Protein AF-A0A7S0DJW2-F1 (afdb_monomer)

Solvent-accessible surface area (backbone atoms only — not comparable to full-atom values): 8148 Å² total; per-residue (Å²): 134,82,88,54,36,21,36,33,29,22,40,90,87,65,50,76,76,40,78,60,42,74,22,50,68,78,52,102,89,41,72,48,67,79,82,74,95,76,89,43,86,53,70,46,57,28,39,31,24,47,16,78,73,72,75,63,61,49,74,67,80,47,74,47,80,43,70,26,69,61,46,79,76,48,62,43,59,87,72,69,63,54,78,24,74,37,72,27,40,40,31,40,38,54,48,69,89,59,95,79,50,72,37,65,65,86,92,43,79,74,12,49,41,42,73,74,44,48,41,32,34,48,27,32,41,49,59,53,88,74,75,91,74,74,90,122

Mean predicted aligned error: 8.06 Å

Sequence (136 aa):
MGAYYTVRAVDSNGAVTWDAIKAHLHNTSRVDFTTPPISSLLTQTLNISVSLNSQQYSPSVARILLYARPSVTRLIPHSGPGSGNTSIRVIGSGFYPTRGLQFFLGARDGGTCNYVSSSELSCTAPAVNGSASMLT

Secondary structure (DSSP, 8-state):
----EEEEEE-TT--EEEEEEEEEEEETTEEE-PPPP---SS-EEEEEEEESSSSSBPPP-EEEEEPPPPEEEEEESS---TT---EEEEEEE-----TT-EEEETTEEEEEEEEEETTEEEEEPPP--S------

Radius of gyration: 20.92 Å; Cα contacts (8 Å, |Δi|>4): 279; chains: 1; bounding box: 47×29×57 Å

Nearest PDB structures (foldseek):
  5lsp-assembly1_P  TM=5.906E-01  e=9.626E-04  Homo sapiens
  6gcu-assembly2_D  TM=5.870E-01  e=8.673E-04  Homo sapiens
  5l7n-assembly1_A  TM=5.266E-01  e=2.103E-03  Mus musculus
  3uc2-assembly3_C  TM=4.138E-01  e=1.654E+00  Pseudomonas aeruginosa PAO1
  3uc2-assembly4_D  TM=3.717E-01  e=2.145E+00  Pseudomonas aeruginosa PAO1

InterPro domains:
  IPR002909 IPT domain [PF01833] (70-129)
  IPR013783 Immunoglobulin-like fold [G3DSA:2.60.40.10] (65-134)
  IPR014756 Immunoglobulin E-set [SSF81296] (66-128)

Foldseek 3Di:
DDQWKFKWKAF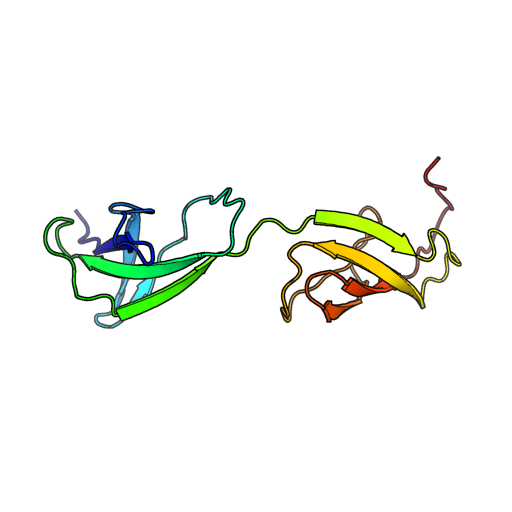PVRHTPDAGFTWDDPDPVDTHGDDPDDQDQDWTKIFMWMGRPSPDTDGRPDIDIDFHDWDWDDKPPPDDDLQWFDWIKTFTARDDQDPPDWDDDPPDTDKDWGDDDRGIIIITTHHRPDDDPPPD

Structure (mmCIF, N/CA/C/O backbone):
data_AF-A0A7S0DJW2-F1
#
_entry.id   AF-A0A7S0DJW2-F1
#
loop_
_atom_site.group_PDB
_atom_site.id
_atom_site.type_symbol
_atom_site.label_atom_id
_atom_site.label_alt_id
_atom_site.label_comp_id
_atom_site.label_asym_id
_atom_site.label_entity_id
_atom_site.label_seq_id
_atom_site.pdbx_PDB_ins_code
_atom_site.Cartn_x
_atom_site.Cartn_y
_atom_site.Cartn_z
_atom_site.occupancy
_atom_site.B_iso_or_equiv
_atom_site.auth_seq_id
_atom_site.auth_comp_id
_atom_site.auth_asym_id
_atom_site.auth_atom_id
_atom_site.pdbx_PDB_model_num
ATOM 1 N N . MET A 1 1 ? 0.667 5.023 36.947 1.00 47.75 1 MET A N 1
ATOM 2 C CA . MET A 1 1 ? 0.428 4.120 35.799 1.00 47.75 1 MET A CA 1
ATOM 3 C C . MET A 1 1 ? -0.536 4.826 34.864 1.00 47.75 1 MET A C 1
ATOM 5 O O . MET A 1 1 ? -1.623 5.162 35.309 1.00 47.75 1 MET A O 1
ATOM 9 N N . GLY A 1 2 ? -0.119 5.161 33.641 1.00 58.97 2 GLY A N 1
ATOM 10 C CA . GLY A 1 2 ? -0.990 5.859 32.689 1.00 58.97 2 GLY A CA 1
ATOM 11 C C . GLY A 1 2 ? -2.055 4.914 32.138 1.00 58.97 2 GLY A C 1
ATOM 12 O O . GLY A 1 2 ? -1.738 3.769 31.818 1.00 58.97 2 GLY A O 1
ATOM 13 N N . ALA A 1 3 ? -3.301 5.374 32.047 1.00 66.19 3 ALA A N 1
ATOM 14 C CA . ALA A 1 3 ? -4.346 4.644 31.343 1.00 66.19 3 ALA A CA 1
ATOM 15 C C . ALA A 1 3 ? -3.970 4.567 29.854 1.00 66.19 3 ALA A C 1
ATOM 17 O O . ALA A 1 3 ? -3.748 5.597 29.220 1.00 66.19 3 ALA A O 1
ATOM 18 N N . TYR A 1 4 ? -3.860 3.358 29.310 1.00 76.75 4 TYR A N 1
ATOM 19 C CA . TYR A 1 4 ? -3.628 3.129 27.887 1.00 76.75 4 TYR A CA 1
ATOM 20 C C . TYR A 1 4 ? -4.801 2.352 27.309 1.00 76.75 4 TYR A C 1
ATOM 22 O O . TYR A 1 4 ? -5.413 1.531 27.990 1.00 76.75 4 TYR A O 1
ATOM 30 N N . TYR A 1 5 ? -5.100 2.621 26.045 1.00 89.69 5 TYR A N 1
ATOM 31 C CA . TYR A 1 5 ? -6.065 1.841 25.287 1.00 89.69 5 TYR A CA 1
ATOM 32 C C . TYR A 1 5 ? -5.320 0.716 24.584 1.00 89.69 5 TYR A C 1
ATOM 34 O O . TYR A 1 5 ? -4.114 0.812 24.325 1.00 89.69 5 TYR A O 1
ATOM 42 N N . THR A 1 6 ? -6.039 -0.342 24.238 1.00 92.38 6 THR A N 1
ATOM 43 C CA . THR A 1 6 ? -5.522 -1.356 23.327 1.00 92.38 6 THR A CA 1
ATOM 44 C C . THR A 1 6 ? -6.367 -1.456 22.075 1.00 92.38 6 THR A C 1
ATOM 46 O O . THR A 1 6 ? -7.583 -1.282 22.095 1.00 92.38 6 THR A O 1
ATOM 49 N N . VAL A 1 7 ? -5.692 -1.711 20.963 1.00 92.81 7 VAL A N 1
ATOM 50 C CA . VAL A 1 7 ? -6.281 -1.863 19.641 1.00 92.81 7 VAL A CA 1
ATOM 51 C C . VAL A 1 7 ? -6.171 -3.324 19.238 1.00 92.81 7 VAL A C 1
ATOM 53 O O . VAL A 1 7 ? -5.111 -3.938 19.357 1.00 92.81 7 VAL A O 1
ATOM 56 N N . ARG A 1 8 ? -7.276 -3.876 18.748 1.00 92.69 8 ARG A N 1
ATOM 57 C CA . ARG A 1 8 ? -7.334 -5.192 18.115 1.00 92.69 8 ARG A CA 1
ATOM 58 C C . ARG A 1 8 ? -7.721 -5.025 16.655 1.00 92.69 8 ARG A C 1
ATOM 60 O O . ARG A 1 8 ? -8.546 -4.173 16.319 1.00 92.69 8 ARG A O 1
ATOM 67 N N . ALA A 1 9 ? -7.162 -5.885 15.815 1.00 92.38 9 ALA A N 1
ATOM 68 C CA . ALA A 1 9 ? -7.545 -6.004 14.422 1.00 92.38 9 ALA A CA 1
ATOM 69 C C . ALA A 1 9 ? -7.967 -7.436 14.096 1.00 92.38 9 ALA A C 1
ATOM 71 O O . ALA A 1 9 ? -7.244 -8.382 14.414 1.00 92.38 9 ALA A O 1
ATOM 72 N N . VAL A 1 10 ? -9.124 -7.581 13.454 1.00 91.88 10 VAL A N 1
ATOM 73 C CA . VAL A 1 10 ? -9.654 -8.869 12.986 1.00 91.88 10 VAL A CA 1
ATOM 74 C C . VAL A 1 10 ? -9.857 -8.846 11.476 1.00 91.88 10 VAL A C 1
ATOM 76 O O . VAL A 1 10 ? -10.192 -7.801 10.917 1.00 91.88 10 VAL A O 1
ATOM 79 N N . ASP A 1 11 ? -9.641 -9.973 10.807 1.00 90.38 11 ASP A N 1
ATOM 80 C CA . ASP A 1 11 ? -9.879 -10.101 9.369 1.00 90.38 11 ASP A CA 1
ATOM 81 C C . ASP A 1 11 ? -11.380 -10.226 9.031 1.00 90.38 11 ASP A C 1
ATOM 83 O O . ASP A 1 11 ? -12.256 -10.108 9.896 1.00 90.38 11 ASP A O 1
ATOM 87 N N . SER A 1 12 ? -11.700 -10.441 7.752 1.00 86.50 12 SER A N 1
ATOM 88 C CA . SER A 1 12 ? -13.083 -10.619 7.287 1.00 86.50 12 SER A CA 1
ATOM 89 C C . SER A 1 12 ? -13.769 -11.872 7.836 1.00 86.50 12 SER A C 1
ATOM 91 O O . SER A 1 12 ? -14.995 -11.924 7.851 1.00 86.50 12 SER A O 1
ATOM 93 N N . ASN A 1 13 ? -12.997 -12.863 8.285 1.00 88.25 13 ASN A N 1
ATOM 94 C CA . ASN A 1 13 ? -13.489 -14.106 8.872 1.00 88.25 13 ASN A CA 1
ATOM 95 C C . ASN A 1 13 ? -13.580 -14.017 10.406 1.00 88.25 13 ASN A C 1
ATOM 97 O O . ASN A 1 13 ? -13.968 -14.984 11.059 1.00 88.25 13 ASN A O 1
ATOM 101 N N . GLY A 1 14 ? -13.219 -12.869 10.992 1.00 86.50 14 GLY A N 1
ATOM 102 C CA . GLY A 1 14 ? -13.188 -12.652 12.435 1.00 86.50 14 GLY A CA 1
ATOM 103 C C . GLY A 1 14 ? -11.924 -13.176 13.121 1.00 86.50 14 GLY A C 1
ATOM 104 O O . GLY A 1 14 ? -11.843 -13.124 14.349 1.00 86.50 14 GLY A O 1
ATOM 105 N N . ALA A 1 15 ? -10.926 -13.650 12.370 1.00 88.19 15 ALA A N 1
ATOM 106 C CA . ALA A 1 15 ? -9.669 -14.106 12.944 1.00 88.19 15 ALA A CA 1
ATOM 107 C C . ALA A 1 15 ? -8.830 -12.912 13.414 1.00 88.19 15 ALA A C 1
ATOM 109 O O . ALA A 1 15 ? -8.654 -11.917 12.705 1.00 88.19 15 ALA A O 1
ATOM 110 N N . VAL A 1 16 ? -8.295 -13.007 14.631 1.00 86.62 16 VAL A N 1
ATOM 111 C CA . VAL A 1 16 ? -7.475 -11.952 15.236 1.00 86.62 16 VAL A CA 1
ATOM 112 C C . VAL A 1 16 ? -6.123 -11.902 14.535 1.00 86.62 16 VAL A C 1
ATOM 114 O O . VAL A 1 16 ? -5.351 -12.852 14.596 1.00 86.62 16 VAL A O 1
ATOM 117 N N . THR A 1 17 ? -5.840 -10.781 13.873 1.00 86.06 17 THR A N 1
ATOM 118 C CA . THR A 1 17 ? -4.566 -10.537 13.182 1.00 86.06 17 THR A CA 1
ATOM 119 C C . THR A 1 17 ? -3.599 -9.754 14.063 1.00 86.06 17 THR A C 1
ATOM 121 O O . THR A 1 17 ? -2.416 -10.078 14.121 1.00 86.06 17 THR A O 1
ATOM 124 N N . TRP A 1 18 ? -4.095 -8.743 14.782 1.00 86.50 18 TRP A N 1
ATOM 125 C CA . TRP A 1 18 ? -3.322 -8.020 15.795 1.00 86.50 18 TRP A CA 1
ATOM 126 C C . TRP A 1 18 ? -4.069 -8.058 17.109 1.00 86.50 18 TRP A C 1
ATOM 128 O O . TRP A 1 18 ? -5.244 -7.680 17.157 1.00 86.50 18 TRP A O 1
ATOM 138 N N . ASP A 1 19 ? -3.378 -8.463 18.167 1.00 85.56 19 ASP A N 1
ATOM 139 C CA . ASP A 1 19 ? -3.973 -8.555 19.489 1.00 85.56 19 ASP A CA 1
ATOM 140 C C . ASP A 1 19 ? -3.351 -7.540 20.445 1.00 85.56 19 ASP A C 1
ATOM 142 O O . ASP A 1 19 ? -2.131 -7.443 20.573 1.00 85.56 19 ASP A O 1
ATOM 146 N N . ALA A 1 20 ? -4.225 -6.771 21.093 1.00 84.44 20 ALA A N 1
ATOM 147 C CA . ALA A 1 20 ? -3.903 -5.842 22.169 1.00 84.44 20 ALA A CA 1
ATOM 148 C C . ALA A 1 20 ? -2.703 -4.893 21.922 1.00 84.44 20 ALA A C 1
ATOM 150 O O . ALA A 1 20 ? -1.863 -4.686 22.801 1.00 84.44 20 ALA A O 1
ATOM 151 N N . ILE A 1 21 ? -2.644 -4.248 20.753 1.00 91.06 21 ILE A N 1
ATOM 152 C CA . ILE A 1 21 ? -1.620 -3.237 20.449 1.00 91.06 21 ILE A CA 1
ATOM 153 C C . ILE A 1 21 ? -1.841 -2.007 21.326 1.00 91.06 21 ILE A C 1
ATOM 155 O O . ILE A 1 21 ? -2.927 -1.431 21.323 1.00 91.06 21 ILE A O 1
ATOM 159 N N . LYS A 1 22 ? -0.817 -1.585 22.075 1.00 90.75 22 LYS A N 1
ATOM 160 C CA . LYS A 1 22 ? -0.901 -0.376 22.903 1.00 90.75 22 LYS A CA 1
ATOM 161 C C . LYS A 1 22 ? -1.138 0.853 22.027 1.00 90.75 22 LYS A C 1
ATOM 163 O O . LYS A 1 22 ? -0.371 1.114 21.103 1.00 90.75 22 LYS A O 1
ATOM 168 N N . ALA A 1 23 ? -2.169 1.614 22.368 1.00 90.94 23 ALA A N 1
ATOM 169 C CA . ALA A 1 23 ? -2.495 2.888 21.752 1.00 90.94 23 ALA A CA 1
ATOM 170 C C . ALA A 1 23 ? -2.315 4.026 22.758 1.00 90.94 23 ALA A C 1
ATOM 172 O O . ALA A 1 23 ? -2.693 3.919 23.930 1.00 90.94 23 ALA A O 1
ATOM 173 N N . HIS A 1 24 ? -1.733 5.122 22.286 1.00 90.19 24 HIS A N 1
ATOM 174 C CA . HIS A 1 24 ? -1.573 6.349 23.041 1.00 90.19 24 HIS A CA 1
ATOM 175 C C . HIS A 1 24 ? -2.868 7.161 22.974 1.00 90.19 24 HIS A C 1
ATOM 177 O O . HIS A 1 24 ? -3.372 7.458 21.892 1.00 90.19 24 HIS A O 1
ATOM 183 N N . LEU A 1 25 ? -3.422 7.525 24.127 1.00 89.12 25 LEU A N 1
ATOM 184 C CA . LEU A 1 25 ? -4.583 8.404 24.184 1.00 89.12 25 LEU A CA 1
ATOM 185 C C . LEU A 1 25 ? -4.136 9.850 23.954 1.00 89.12 25 LEU A C 1
ATOM 187 O O . LEU A 1 25 ? -3.338 10.375 24.725 1.00 89.12 25 LEU A O 1
ATOM 191 N N . HIS A 1 26 ? -4.680 10.506 22.932 1.00 87.06 26 HIS A N 1
ATOM 192 C CA . HIS A 1 26 ? -4.441 11.933 22.701 1.00 87.06 26 HIS A CA 1
ATOM 193 C C . HIS A 1 26 ? -5.507 12.805 23.364 1.00 87.06 26 HIS A C 1
ATOM 195 O O . HIS A 1 26 ? -5.179 13.822 23.968 1.00 87.06 26 HIS A O 1
ATOM 201 N N . ASN A 1 27 ? -6.781 12.421 23.262 1.00 86.31 27 ASN A N 1
ATOM 202 C CA . ASN A 1 27 ? -7.903 13.041 23.973 1.00 86.31 27 ASN A CA 1
ATOM 203 C C . ASN A 1 27 ? -9.101 12.076 24.010 1.00 86.31 27 ASN A C 1
ATOM 205 O O . ASN A 1 27 ? -9.011 10.956 23.515 1.00 86.31 27 ASN A O 1
ATOM 209 N N . THR A 1 28 ? -10.241 12.508 24.555 1.00 85.88 28 THR A N 1
ATOM 210 C CA . THR A 1 28 ? -11.448 11.671 24.707 1.00 85.88 28 THR A CA 1
ATOM 211 C C . THR A 1 28 ? -12.017 11.117 23.398 1.00 85.88 28 THR A C 1
ATOM 213 O O . THR A 1 28 ? -12.821 10.194 23.439 1.00 85.88 28 THR A O 1
ATOM 216 N N . SER A 1 29 ? -11.619 11.659 22.246 1.00 87.12 29 SER A N 1
ATOM 217 C CA . SER A 1 29 ? -12.099 11.258 20.918 1.00 87.12 29 SER A CA 1
ATOM 218 C C . SER A 1 29 ? -10.983 10.768 19.991 1.00 87.12 29 SER A C 1
ATOM 220 O O . SER A 1 29 ? -11.236 10.526 18.812 1.00 87.12 29 SER A O 1
ATOM 222 N N . ARG A 1 30 ? -9.742 10.635 20.480 1.00 88.12 30 ARG A N 1
ATOM 223 C CA . ARG A 1 30 ? -8.594 10.268 19.645 1.00 88.12 30 ARG A CA 1
ATOM 224 C C . ARG A 1 30 ? -7.595 9.396 20.394 1.00 88.12 30 ARG A C 1
ATOM 226 O O . ARG A 1 30 ? -7.027 9.808 21.407 1.00 88.12 30 ARG A O 1
ATOM 233 N N . VAL A 1 31 ? -7.327 8.231 19.814 1.00 89.81 31 VAL A N 1
ATOM 234 C CA . VAL A 1 31 ? -6.195 7.364 20.145 1.00 89.81 31 VAL A CA 1
ATOM 235 C C . VAL A 1 31 ? -5.302 7.234 18.919 1.00 89.81 31 VAL A C 1
ATOM 237 O O . VAL A 1 31 ? -5.798 7.147 17.796 1.00 89.81 31 VAL A O 1
ATOM 240 N N . ASP A 1 32 ? -3.997 7.189 19.136 1.00 91.00 32 ASP A N 1
ATOM 241 C CA . ASP A 1 32 ? -3.006 6.980 18.089 1.00 91.00 32 ASP A CA 1
ATOM 242 C C . ASP A 1 32 ? -2.239 5.688 18.377 1.00 91.00 32 ASP A C 1
ATOM 244 O O . ASP A 1 32 ? -1.879 5.383 19.516 1.00 91.00 32 ASP A O 1
ATOM 248 N N . PHE A 1 33 ? -2.008 4.895 17.339 1.00 89.88 33 PHE A N 1
ATOM 249 C CA . PHE A 1 33 ? -1.248 3.656 17.423 1.00 89.88 33 PHE A CA 1
ATOM 250 C C . PHE A 1 33 ? 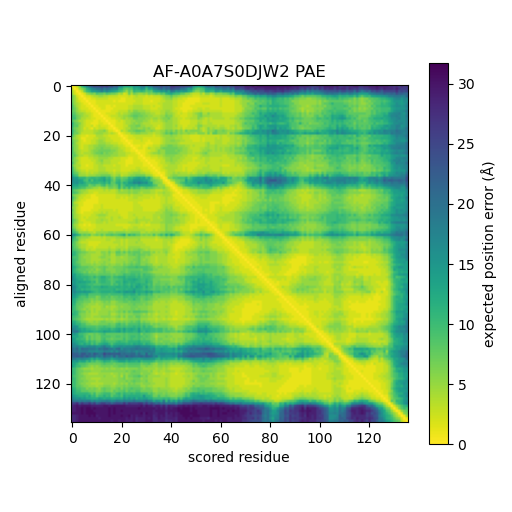-0.470 3.448 16.132 1.00 89.88 33 PHE A C 1
ATOM 252 O O . PHE A 1 33 ? -0.864 3.920 15.065 1.00 89.88 33 PHE A O 1
ATOM 259 N N . THR A 1 34 ? 0.621 2.700 16.232 1.00 89.56 34 THR A N 1
ATOM 260 C CA . THR A 1 34 ? 1.396 2.280 15.069 1.00 89.56 34 THR A CA 1
ATOM 261 C C . THR A 1 34 ? 1.001 0.856 14.721 1.00 89.56 34 THR A C 1
ATOM 263 O O . THR A 1 34 ? 0.979 -0.018 15.590 1.00 89.56 34 THR A O 1
ATOM 266 N N . THR A 1 35 ? 0.684 0.607 13.452 1.00 86.25 35 THR A N 1
ATOM 267 C CA . THR A 1 35 ? 0.447 -0.754 12.966 1.00 86.25 35 THR A CA 1
ATOM 268 C C . THR A 1 35 ? 1.710 -1.598 13.181 1.00 86.25 35 THR A C 1
ATOM 270 O O . THR A 1 35 ? 2.798 -1.126 12.836 1.00 86.25 35 THR A O 1
ATOM 273 N N . PRO A 1 36 ? 1.609 -2.827 13.719 1.00 85.56 36 PRO A N 1
ATOM 274 C CA . PRO A 1 36 ? 2.754 -3.733 13.823 1.00 85.56 36 PRO A CA 1
ATOM 275 C C . PRO A 1 36 ? 3.415 -3.973 12.458 1.00 85.56 36 PRO A C 1
ATOM 277 O O . PRO A 1 36 ? 2.752 -3.786 11.438 1.00 85.56 36 PRO A O 1
ATOM 280 N N . PRO A 1 37 ? 4.682 -4.423 12.399 1.00 77.69 37 PRO A N 1
ATOM 281 C CA . PRO A 1 37 ? 5.277 -4.886 11.151 1.00 77.69 37 PRO A CA 1
ATOM 282 C C . PRO A 1 37 ? 4.419 -5.991 10.538 1.00 77.69 37 PRO A C 1
ATOM 284 O O . PRO A 1 37 ? 4.066 -6.960 11.210 1.00 77.69 37 PRO A O 1
ATOM 287 N N . ILE A 1 38 ? 4.084 -5.845 9.260 1.00 71.06 38 ILE A N 1
ATOM 288 C CA . ILE A 1 38 ? 3.211 -6.780 8.559 1.00 71.06 38 ILE A CA 1
ATOM 289 C C . ILE A 1 38 ? 3.926 -7.242 7.307 1.00 71.06 38 ILE A C 1
ATOM 291 O O . ILE A 1 38 ? 4.182 -6.459 6.395 1.00 71.06 38 ILE A O 1
ATOM 295 N N . SER A 1 39 ? 4.212 -8.535 7.260 1.00 62.88 39 SER A N 1
ATOM 296 C CA . SER A 1 39 ? 4.696 -9.217 6.063 1.00 62.88 39 SER A CA 1
ATOM 297 C C . SER A 1 39 ? 3.545 -10.011 5.459 1.00 62.88 39 SER A C 1
ATOM 299 O O . SER A 1 39 ? 3.609 -11.234 5.367 1.00 62.88 39 SER A O 1
ATOM 301 N N . SER A 1 40 ? 2.448 -9.330 5.113 1.00 68.25 40 SER A N 1
ATOM 302 C CA . SER A 1 40 ? 1.341 -10.003 4.436 1.00 68.25 40 SER A CA 1
ATOM 303 C C . SER A 1 40 ? 1.689 -10.225 2.967 1.00 68.25 40 SER A C 1
ATOM 305 O O . SER A 1 40 ? 2.092 -9.302 2.255 1.00 68.25 40 SER A O 1
ATOM 307 N N . LEU A 1 41 ? 1.503 -11.459 2.504 1.00 71.81 41 LEU A N 1
ATOM 308 C 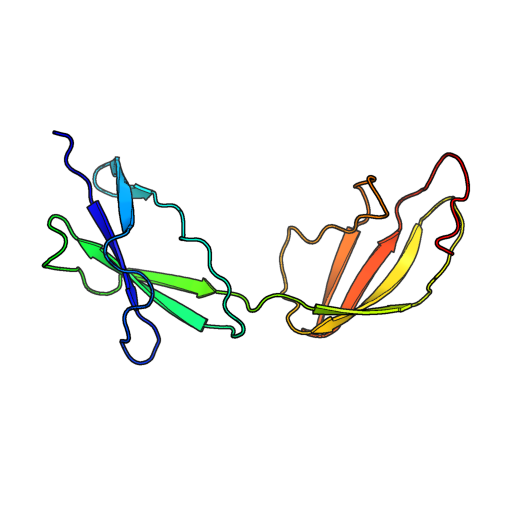CA . LEU A 1 41 ? 1.569 -11.795 1.082 1.00 71.81 41 LEU A CA 1
ATOM 309 C C . LEU A 1 41 ? 0.272 -11.432 0.347 1.00 71.81 41 LEU A C 1
ATOM 311 O O . LEU A 1 41 ? 0.253 -11.409 -0.880 1.00 71.81 41 LEU A O 1
ATOM 315 N N . LEU A 1 42 ? -0.804 -11.147 1.085 1.00 81.38 42 LEU A N 1
ATOM 316 C CA . LEU A 1 42 ? -2.131 -10.898 0.539 1.00 81.38 42 LEU A CA 1
ATOM 317 C C . LEU A 1 42 ? -2.661 -9.528 0.948 1.00 81.38 42 LEU A C 1
ATOM 319 O O . LEU A 1 42 ? -2.367 -9.001 2.022 1.00 81.38 42 LEU A O 1
ATOM 323 N N . THR A 1 43 ? -3.493 -8.972 0.072 1.00 86.69 43 THR A N 1
ATOM 324 C CA . THR A 1 43 ? -4.276 -7.786 0.417 1.00 86.69 43 THR A CA 1
ATOM 325 C C . THR A 1 43 ? -5.387 -8.212 1.355 1.00 86.69 43 THR A C 1
ATOM 327 O O . THR A 1 43 ? -6.129 -9.136 1.024 1.00 86.69 43 THR A O 1
ATOM 330 N N . GLN A 1 44 ? -5.538 -7.540 2.490 1.00 88.00 44 GLN A N 1
ATOM 331 C CA . GLN A 1 44 ? -6.633 -7.835 3.409 1.00 88.00 44 GLN A CA 1
ATOM 332 C C . GLN A 1 44 ? -7.166 -6.575 4.074 1.00 88.00 44 GLN A C 1
ATOM 334 O O . GLN A 1 44 ? -6.417 -5.654 4.397 1.00 88.00 44 GLN A O 1
ATOM 339 N N . THR A 1 45 ? -8.472 -6.560 4.312 1.00 90.81 45 THR A N 1
ATOM 340 C CA . THR A 1 45 ? -9.122 -5.521 5.106 1.00 90.81 45 THR A CA 1
ATOM 341 C C . THR A 1 45 ? -9.241 -6.005 6.540 1.00 90.81 45 THR A C 1
ATOM 343 O O . THR A 1 45 ? -9.820 -7.060 6.794 1.00 90.81 45 THR A O 1
ATOM 346 N N . LEU A 1 46 ? -8.710 -5.222 7.472 1.00 92.38 46 LEU A N 1
ATOM 347 C CA . LEU A 1 46 ? -8.809 -5.471 8.901 1.00 92.38 46 LEU A CA 1
ATOM 348 C C . LEU A 1 46 ? -9.832 -4.544 9.539 1.00 92.38 46 LEU A C 1
ATOM 350 O O . LEU A 1 46 ? -9.785 -3.331 9.343 1.00 92.38 46 LEU A O 1
ATOM 354 N N . ASN A 1 47 ? -10.727 -5.114 10.334 1.00 94.25 47 ASN A N 1
ATOM 355 C CA . ASN A 1 47 ? -11.660 -4.378 11.168 1.00 94.25 47 ASN A CA 1
ATOM 356 C C . ASN A 1 47 ? -10.986 -4.036 12.504 1.00 94.25 47 ASN A C 1
ATOM 358 O O . ASN A 1 47 ? -10.464 -4.917 13.189 1.00 94.25 47 ASN A O 1
ATOM 362 N N . ILE A 1 48 ? -10.994 -2.754 12.866 1.00 93.81 48 ILE A N 1
ATOM 363 C CA . ILE A 1 48 ? -10.275 -2.207 14.017 1.00 93.81 48 ILE A CA 1
ATOM 364 C C . ILE A 1 48 ? -11.245 -1.921 15.156 1.00 93.81 48 ILE A 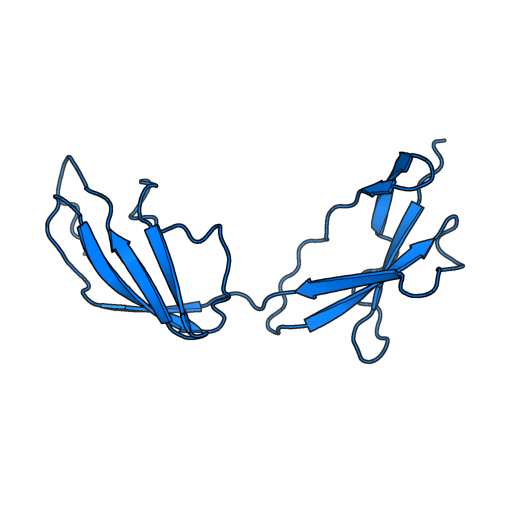C 1
ATOM 366 O O . ILE A 1 48 ? -12.254 -1.236 14.972 1.00 93.81 48 ILE A O 1
ATOM 370 N N . SER A 1 49 ? -10.902 -2.424 16.337 1.00 93.06 49 SER A N 1
ATOM 371 C CA . SER A 1 49 ? -11.682 -2.267 17.565 1.00 93.06 49 SER A CA 1
ATOM 372 C C . SER A 1 49 ? -10.775 -1.811 18.706 1.00 93.06 49 SER A C 1
ATOM 374 O O . SER A 1 49 ? -9.592 -2.158 18.736 1.00 93.06 49 SER A O 1
ATOM 376 N N . VAL A 1 50 ? -11.320 -1.046 19.650 1.00 92.62 50 VAL A N 1
ATOM 377 C CA . VAL A 1 50 ? -10.566 -0.489 20.783 1.00 92.62 50 VAL A CA 1
ATOM 378 C C . VAL A 1 50 ? -11.075 -1.043 22.107 1.00 92.62 50 VAL A C 1
ATOM 380 O O . VAL A 1 50 ? -12.244 -1.404 22.226 1.00 92.62 50 VAL A O 1
ATOM 383 N N . SER A 1 51 ? -10.205 -1.104 23.108 1.00 91.62 51 SER A N 1
ATOM 384 C CA . SER A 1 51 ? -10.543 -1.523 24.465 1.00 91.62 51 SER A CA 1
ATOM 385 C C . SER A 1 51 ? -9.871 -0.636 25.508 1.00 91.62 51 SER A C 1
ATOM 387 O O . SER A 1 51 ? -8.758 -0.148 25.310 1.00 91.62 51 SER A O 1
ATOM 389 N N . LEU A 1 52 ? -10.559 -0.472 26.639 1.00 90.25 52 LEU A N 1
ATOM 390 C CA . LEU A 1 52 ? -10.061 0.184 27.851 1.00 90.25 52 LEU A CA 1
ATOM 391 C C . LEU A 1 52 ? -9.311 -0.775 28.788 1.00 90.25 52 LEU A C 1
ATOM 393 O O . LEU A 1 52 ? -8.596 -0.327 29.678 1.00 90.25 52 LEU A O 1
ATOM 397 N N . ASN A 1 53 ? -9.518 -2.085 28.632 1.00 88.81 53 ASN A N 1
ATOM 398 C CA . ASN A 1 53 ? -9.035 -3.113 29.559 1.00 88.81 53 ASN A CA 1
ATOM 399 C C . ASN A 1 53 ? -8.464 -4.358 28.859 1.00 88.81 53 ASN A C 1
ATOM 401 O O . ASN A 1 53 ? -8.165 -5.343 29.529 1.00 88.81 53 ASN A O 1
ATOM 405 N N . SER A 1 54 ? -8.327 -4.333 27.529 1.00 89.56 54 SER A N 1
ATOM 406 C CA .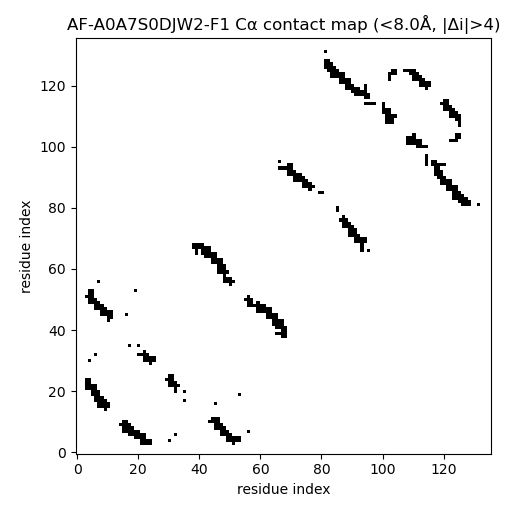 SER A 1 54 ? -7.873 -5.460 26.696 1.00 89.56 54 SER A CA 1
ATOM 407 C C . SER A 1 54 ? -8.736 -6.723 26.785 1.00 89.56 54 SER A C 1
ATOM 409 O O . SER A 1 54 ? -8.291 -7.797 26.395 1.00 89.56 54 SER A O 1
ATOM 411 N N . GLN A 1 55 ? -9.961 -6.615 27.298 1.00 89.38 55 GLN A N 1
ATOM 412 C CA . GLN A 1 55 ? -10.890 -7.742 27.433 1.00 89.38 55 GLN A CA 1
ATOM 413 C C . GLN A 1 55 ? -12.181 -7.465 26.669 1.00 89.38 55 GLN A C 1
ATOM 415 O O . GLN A 1 55 ? -12.626 -8.271 25.855 1.00 89.38 55 GLN A O 1
ATOM 420 N N . GLN A 1 56 ? -12.766 -6.292 26.903 1.00 92.56 56 GLN A N 1
ATOM 421 C CA . GLN A 1 56 ? -13.996 -5.853 26.261 1.00 92.56 56 GLN A CA 1
ATOM 422 C C . GLN A 1 56 ? -13.637 -4.881 25.147 1.00 92.56 56 GLN A C 1
ATOM 424 O O . GLN A 1 56 ? -13.165 -3.771 25.403 1.00 92.56 56 GLN A O 1
ATOM 429 N N . TYR A 1 57 ? -13.825 -5.323 23.909 1.00 91.44 57 TYR A N 1
ATOM 430 C CA . TYR A 1 57 ? -13.582 -4.512 22.725 1.00 91.44 57 TYR A CA 1
ATOM 431 C C . TYR A 1 57 ? -14.885 -3.884 22.240 1.00 91.44 57 TYR A C 1
ATOM 433 O O . TYR A 1 57 ? -15.952 -4.496 22.308 1.00 91.44 57 TYR A O 1
ATOM 441 N N . SER A 1 58 ? -14.788 -2.658 21.737 1.00 91.88 58 SER A N 1
ATOM 442 C CA . SER A 1 58 ? -15.876 -2.013 21.012 1.00 91.88 58 SER A CA 1
ATOM 443 C C . SER A 1 58 ? -16.268 -2.831 19.771 1.00 91.88 58 SER A C 1
ATOM 445 O O . SER A 1 58 ? -15.459 -3.617 19.269 1.00 91.88 58 SER A O 1
ATOM 447 N N . PRO A 1 59 ? -17.448 -2.584 19.178 1.00 91.75 59 PRO A N 1
ATOM 448 C CA . PRO A 1 59 ? -17.664 -2.903 17.773 1.00 91.75 59 PRO A CA 1
ATOM 449 C C . PRO A 1 59 ? -16.556 -2.294 16.908 1.00 91.75 59 PRO A C 1
ATOM 451 O O . PRO A 1 59 ? -15.913 -1.312 17.299 1.00 91.75 59 PRO A O 1
ATOM 454 N N . SER A 1 60 ? -16.333 -2.858 15.725 1.00 87.81 60 SER A N 1
ATOM 455 C CA . SER A 1 60 ? -15.326 -2.310 14.824 1.00 87.81 60 SER A CA 1
ATOM 456 C C . SER A 1 60 ? -15.757 -0.942 14.307 1.00 87.81 60 SER A C 1
ATOM 458 O O . SER A 1 60 ? -16.768 -0.818 13.619 1.00 87.81 60 SER A O 1
ATOM 460 N N . VAL A 1 61 ? -14.981 0.082 14.652 1.00 79.38 61 VAL A N 1
ATOM 461 C CA . VAL A 1 61 ? -15.273 1.492 14.339 1.00 79.38 61 VAL A CA 1
ATOM 462 C C . VAL A 1 61 ? -14.493 2.000 13.129 1.00 79.38 61 VAL A C 1
ATOM 464 O O . VAL A 1 61 ? -14.803 3.057 12.591 1.00 79.38 61 VAL A O 1
ATOM 467 N N . ALA A 1 62 ? -13.482 1.252 12.686 1.00 88.12 62 ALA A N 1
ATOM 468 C CA . ALA A 1 62 ? -12.646 1.611 11.550 1.00 88.12 62 ALA A CA 1
ATOM 469 C C . ALA A 1 62 ? -12.173 0.368 10.795 1.00 88.12 62 ALA A C 1
ATOM 471 O O . ALA A 1 62 ? -12.218 -0.753 11.309 1.00 88.12 62 ALA A O 1
ATOM 472 N N . ARG A 1 63 ? -11.697 0.578 9.566 1.00 91.06 63 ARG A N 1
ATOM 473 C CA . ARG A 1 63 ? -11.066 -0.459 8.749 1.00 91.06 63 ARG A CA 1
ATOM 474 C C . ARG A 1 63 ? -9.732 0.029 8.220 1.00 91.06 63 ARG A C 1
ATOM 476 O O . ARG A 1 63 ? -9.616 1.188 7.830 1.00 91.06 63 ARG A O 1
ATOM 483 N N . ILE A 1 64 ? -8.754 -0.865 8.179 1.00 89.56 64 ILE A N 1
ATOM 484 C CA . ILE A 1 64 ? -7.458 -0.620 7.546 1.00 89.56 64 ILE A CA 1
ATOM 485 C C . ILE A 1 64 ? -7.299 -1.613 6.402 1.00 89.56 64 ILE A C 1
ATOM 487 O O . ILE A 1 64 ? -7.512 -2.811 6.581 1.00 89.56 64 ILE A O 1
ATOM 491 N N . LEU A 1 65 ? -6.921 -1.106 5.230 1.00 88.75 65 LEU A N 1
ATOM 492 C CA . LEU A 1 65 ? -6.515 -1.936 4.104 1.00 88.75 65 LEU A CA 1
ATOM 493 C C . LEU A 1 65 ? -5.013 -2.196 4.201 1.00 88.75 65 LEU A C 1
ATOM 495 O O . LEU A 1 65 ? -4.211 -1.264 4.164 1.00 88.75 65 LEU A O 1
ATOM 499 N N . LEU A 1 66 ? -4.647 -3.465 4.325 1.00 87.06 66 LEU A N 1
ATOM 500 C CA . LEU A 1 66 ? -3.271 -3.919 4.247 1.00 87.06 66 LEU A CA 1
ATOM 501 C C . LEU A 1 66 ? -2.951 -4.325 2.824 1.00 87.06 66 LEU A C 1
ATOM 503 O O . LEU A 1 66 ? -3.642 -5.156 2.237 1.00 87.06 66 LEU A O 1
ATOM 507 N N . TYR A 1 67 ? -1.888 -3.742 2.293 1.00 85.69 67 TYR A N 1
ATOM 508 C CA . TYR A 1 67 ? -1.411 -4.022 0.952 1.00 85.69 67 TYR A CA 1
ATOM 509 C C . TYR A 1 67 ? -0.477 -5.2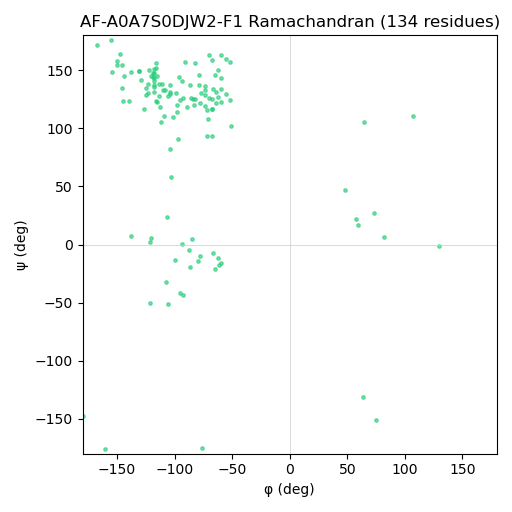27 0.963 1.00 85.69 67 TYR A C 1
ATOM 511 O O . TYR A 1 67 ? 0.386 -5.346 1.835 1.00 85.69 67 TYR A O 1
ATOM 519 N N . ALA A 1 68 ? -0.638 -6.103 -0.029 1.00 85.06 68 ALA A N 1
ATOM 520 C CA . ALA A 1 68 ? 0.378 -7.106 -0.306 1.00 85.06 68 ALA A CA 1
ATOM 521 C C . ALA A 1 68 ? 1.684 -6.403 -0.698 1.00 85.06 68 ALA A C 1
ATOM 523 O O . ALA A 1 68 ? 1.665 -5.314 -1.281 1.00 85.06 68 ALA A O 1
ATOM 524 N N . ARG A 1 69 ? 2.825 -7.034 -0.407 1.00 86.44 69 ARG A N 1
ATOM 525 C CA . ARG A 1 69 ? 4.123 -6.493 -0.820 1.00 86.44 69 ARG A CA 1
ATOM 526 C C . ARG A 1 69 ? 4.175 -6.369 -2.355 1.00 86.44 69 ARG A C 1
ATOM 528 O O . ARG A 1 69 ? 4.016 -7.390 -3.027 1.00 86.44 69 ARG A O 1
ATOM 535 N N . PRO A 1 70 ? 4.424 -5.171 -2.920 1.00 89.75 70 PRO A N 1
ATOM 536 C CA . PRO A 1 70 ? 4.589 -5.031 -4.360 1.00 89.75 70 PRO A CA 1
ATOM 537 C C . PRO A 1 70 ? 5.841 -5.780 -4.825 1.00 89.75 70 PRO A C 1
ATOM 539 O O . PRO A 1 70 ? 6.851 -5.827 -4.120 1.00 89.75 70 PRO A O 1
ATOM 542 N N . SER A 1 71 ? 5.783 -6.335 -6.031 1.00 92.31 71 SER A N 1
ATOM 543 C CA . SER A 1 71 ? 6.913 -6.985 -6.695 1.00 92.31 71 SER A CA 1
ATOM 544 C C . SER A 1 71 ? 7.132 -6.348 -8.058 1.00 92.31 71 SER A C 1
ATOM 546 O O . SER A 1 71 ? 6.172 -6.129 -8.794 1.00 92.31 71 SER A O 1
ATOM 548 N N . VAL A 1 72 ? 8.385 -6.053 -8.397 1.00 94.12 72 VAL A N 1
ATOM 549 C CA . VAL A 1 72 ? 8.787 -5.539 -9.711 1.00 94.12 72 VAL A CA 1
ATOM 550 C C . VAL A 1 72 ? 9.468 -6.671 -10.465 1.00 94.12 72 VAL A C 1
ATOM 552 O O . VAL A 1 72 ? 10.401 -7.280 -9.948 1.00 94.12 72 VAL A O 1
ATOM 555 N N . THR A 1 73 ? 9.019 -6.949 -11.686 1.00 96.00 73 THR A N 1
ATOM 556 C CA . THR A 1 73 ? 9.584 -8.012 -12.527 1.00 96.00 73 THR A CA 1
ATOM 557 C C . THR A 1 73 ? 10.404 -7.460 -13.684 1.00 96.00 73 THR A C 1
ATOM 559 O O . THR A 1 73 ? 11.369 -8.097 -14.102 1.00 96.00 73 THR A O 1
ATOM 562 N N . ARG A 1 74 ? 10.043 -6.287 -14.224 1.00 93.94 74 ARG A N 1
ATOM 563 C CA . ARG A 1 74 ? 10.719 -5.721 -15.397 1.00 93.94 74 ARG A CA 1
ATOM 564 C C . ARG A 1 74 ? 10.609 -4.200 -15.467 1.00 93.94 74 ARG A C 1
ATOM 566 O O . ARG A 1 74 ? 9.594 -3.626 -15.088 1.00 93.94 74 ARG A O 1
ATOM 573 N N . LEU A 1 75 ? 11.637 -3.572 -16.035 1.00 92.88 75 LEU A N 1
ATOM 574 C CA . LEU A 1 75 ? 11.671 -2.154 -16.398 1.00 92.88 75 LEU A CA 1
ATOM 575 C C . LEU A 1 75 ? 11.852 -2.013 -17.915 1.00 92.88 75 LEU A C 1
ATOM 577 O O . LEU A 1 75 ? 12.659 -2.737 -18.508 1.00 92.88 75 LEU A O 1
ATOM 581 N N . ILE A 1 76 ? 11.096 -1.116 -18.554 1.00 93.25 76 ILE A N 1
ATOM 582 C CA . ILE A 1 76 ? 11.204 -0.840 -19.995 1.00 93.25 76 ILE A CA 1
ATOM 583 C C . ILE A 1 76 ? 11.076 0.671 -20.257 1.00 93.25 76 ILE A C 1
ATOM 585 O O . ILE A 1 76 ? 10.032 1.228 -19.930 1.00 93.25 76 ILE A O 1
ATOM 589 N N . PRO A 1 77 ? 12.056 1.327 -20.904 1.00 92.38 77 PRO A N 1
ATOM 590 C CA . PRO A 1 77 ? 13.354 0.792 -21.314 1.00 92.38 77 PRO A CA 1
ATOM 591 C C . PRO A 1 77 ? 14.272 0.525 -20.105 1.00 92.38 77 PRO A C 1
ATOM 593 O O . PRO A 1 77 ? 14.034 1.020 -19.008 1.00 92.38 77 PRO A O 1
ATOM 596 N N . HIS A 1 78 ? 15.320 -0.279 -20.308 1.00 86.31 78 HIS A N 1
ATOM 597 C CA . HIS A 1 78 ? 16.326 -0.592 -19.277 1.00 86.31 78 HIS A CA 1
ATOM 598 C C . HIS A 1 78 ? 17.475 0.431 -19.234 1.00 86.31 78 HIS A C 1
ATOM 600 O O . HIS A 1 78 ? 18.357 0.345 -18.385 1.00 86.31 78 HIS A O 1
ATOM 606 N N . SER A 1 79 ? 17.483 1.382 -20.167 1.00 84.00 79 SER A N 1
ATOM 607 C CA . SER A 1 79 ? 18.507 2.409 -20.311 1.00 84.00 79 SER A CA 1
ATOM 608 C C . SER A 1 79 ? 17.901 3.681 -20.901 1.00 84.00 79 SER A C 1
ATOM 610 O O . SER A 1 79 ? 16.843 3.658 -21.535 1.00 84.00 79 SER A O 1
ATOM 612 N N . GLY A 1 80 ? 18.569 4.804 -20.661 1.00 85.94 80 GLY A N 1
ATOM 613 C CA . GLY A 1 80 ? 18.177 6.118 -21.147 1.00 85.94 80 GLY A CA 1
ATOM 614 C C . GLY A 1 80 ? 19.308 7.128 -20.951 1.00 85.94 80 GLY A C 1
ATOM 615 O O . GLY A 1 80 ? 20.322 6.800 -20.325 1.00 85.94 80 GLY A O 1
ATOM 616 N N . PRO A 1 81 ? 19.173 8.347 -21.492 1.00 86.75 81 PRO A N 1
ATOM 617 C CA . PRO A 1 81 ? 20.179 9.388 -21.340 1.00 86.75 81 PRO A CA 1
ATOM 618 C C . PRO A 1 81 ? 20.430 9.746 -19.872 1.00 86.75 81 PRO A C 1
ATOM 620 O O . PRO A 1 81 ? 19.498 9.858 -19.076 1.00 86.75 81 PRO A O 1
ATOM 623 N N . GLY A 1 82 ? 21.691 10.029 -19.533 1.00 83.12 82 GLY A N 1
ATOM 624 C CA . GLY A 1 82 ? 22.064 10.498 -18.195 1.00 83.12 82 GLY A CA 1
ATOM 625 C C . GLY A 1 82 ? 21.419 11.837 -17.809 1.00 83.12 82 GLY A C 1
ATOM 626 O O . GLY A 1 82 ? 21.292 12.153 -16.633 1.00 83.12 82 GLY A O 1
ATOM 627 N N . SER A 1 83 ? 20.920 12.599 -18.784 1.00 84.12 83 SER A N 1
ATOM 628 C CA . SER A 1 83 ? 20.105 13.794 -18.549 1.00 84.12 83 SER A CA 1
ATOM 629 C C . SER A 1 83 ? 18.732 13.498 -17.928 1.00 84.12 83 SER A C 1
ATOM 631 O O . SER A 1 83 ? 18.025 14.433 -17.567 1.00 84.12 83 SER A O 1
ATOM 633 N N . GLY A 1 84 ? 18.336 12.227 -17.798 1.00 86.12 84 GLY A N 1
ATOM 634 C CA . GLY A 1 84 ? 17.054 11.823 -17.226 1.00 86.12 84 GLY A CA 1
ATOM 635 C C . GLY A 1 84 ? 15.882 12.053 -18.175 1.00 86.12 84 GLY A C 1
ATOM 636 O O . GLY A 1 84 ? 16.023 11.973 -19.395 1.00 86.12 84 GLY A O 1
ATOM 637 N N . ASN A 1 85 ? 14.704 12.294 -17.598 1.00 87.38 85 ASN A N 1
ATOM 638 C CA . ASN A 1 85 ? 13.434 12.509 -18.296 1.00 87.38 85 ASN A CA 1
ATOM 639 C C . ASN A 1 85 ? 13.008 11.348 -19.217 1.00 87.38 85 ASN A C 1
ATOM 641 O O . ASN A 1 85 ? 12.231 11.519 -20.154 1.00 87.38 85 ASN A O 1
ATOM 645 N N . THR A 1 86 ? 13.528 10.147 -18.958 1.00 89.50 86 THR A N 1
ATOM 646 C CA . THR A 1 86 ? 13.150 8.934 -19.690 1.00 89.50 86 THR A CA 1
ATOM 647 C C . THR A 1 86 ? 11.883 8.358 -19.074 1.00 89.50 86 THR A C 1
ATOM 649 O O . THR A 1 86 ? 11.860 8.088 -17.873 1.00 89.50 86 THR A O 1
ATOM 652 N N . SER A 1 87 ? 10.843 8.154 -19.886 1.00 92.69 87 SER A N 1
ATOM 653 C CA . SER A 1 87 ? 9.638 7.439 -19.459 1.00 92.69 87 SER A CA 1
ATOM 654 C C . SER A 1 87 ? 9.937 5.943 -19.356 1.00 92.69 87 SER A C 1
ATOM 656 O O . SER A 1 87 ? 10.332 5.313 -20.336 1.00 92.69 87 SER A O 1
ATOM 658 N N . ILE A 1 88 ? 9.776 5.394 -18.156 1.00 93.25 88 ILE A N 1
ATOM 659 C CA . ILE A 1 88 ? 10.023 4.004 -17.790 1.00 93.25 88 ILE A CA 1
ATOM 660 C C . ILE A 1 88 ? 8.706 3.369 -17.362 1.00 93.25 88 ILE A C 1
ATOM 662 O O . ILE A 1 88 ? 8.062 3.797 -16.406 1.00 93.25 88 ILE A O 1
ATOM 666 N N . ARG A 1 89 ? 8.341 2.280 -18.027 1.00 95.44 89 ARG A N 1
ATOM 667 C CA . ARG A 1 89 ? 7.294 1.365 -17.586 1.00 95.44 89 ARG A CA 1
ATOM 668 C C . ARG A 1 89 ? 7.875 0.391 -16.572 1.00 95.44 89 ARG A C 1
ATOM 670 O O . ARG A 1 89 ? 8.797 -0.364 -16.886 1.00 95.44 89 ARG A O 1
ATOM 677 N N . VAL A 1 90 ? 7.320 0.400 -15.368 1.00 95.25 90 VAL A N 1
ATOM 678 C CA . VAL A 1 90 ? 7.618 -0.557 -14.302 1.00 95.25 90 VAL A CA 1
ATOM 679 C C . VAL A 1 90 ? 6.539 -1.626 -14.326 1.00 95.25 90 VAL A C 1
ATOM 681 O O . VAL A 1 90 ? 5.377 -1.339 -14.060 1.00 95.25 90 VAL A O 1
ATOM 684 N N . ILE A 1 91 ? 6.917 -2.854 -14.654 1.00 97.06 91 ILE A N 1
ATOM 685 C CA . ILE A 1 91 ? 6.011 -3.998 -14.753 1.00 97.06 91 ILE A CA 1
ATOM 686 C C . ILE A 1 91 ? 6.202 -4.869 -13.515 1.00 97.06 91 ILE A C 1
ATOM 688 O O . ILE A 1 91 ? 7.332 -5.111 -13.077 1.00 97.06 91 ILE A O 1
ATOM 692 N N . GLY A 1 92 ? 5.099 -5.343 -12.948 1.00 95.81 92 GLY A N 1
ATOM 693 C CA . GLY A 1 92 ? 5.127 -6.101 -11.708 1.00 95.81 92 GLY A CA 1
ATOM 694 C C . GLY A 1 92 ? 3.750 -6.547 -11.243 1.00 95.81 92 GLY A C 1
ATOM 695 O O . GLY A 1 92 ? 2.871 -6.839 -12.050 1.00 95.81 92 GLY A O 1
ATOM 696 N N . SER A 1 93 ? 3.570 -6.612 -9.929 1.00 93.75 93 SER A N 1
ATOM 697 C CA . SER A 1 93 ? 2.316 -6.994 -9.283 1.00 93.75 93 SER A CA 1
ATOM 698 C C . SER A 1 93 ? 2.168 -6.317 -7.926 1.00 93.75 93 SER A C 1
ATOM 700 O O . SER A 1 93 ? 3.164 -6.035 -7.257 1.00 93.75 93 SER A O 1
ATOM 702 N N . GLY A 1 94 ? 0.927 -6.142 -7.474 1.00 91.00 94 GLY A N 1
ATOM 703 C CA . GLY A 1 94 ? 0.643 -5.571 -6.156 1.00 91.00 94 GLY A CA 1
ATOM 704 C C . GLY A 1 94 ? 0.909 -4.068 -6.092 1.00 91.00 94 GLY A C 1
ATOM 705 O O . GLY A 1 94 ? 1.239 -3.549 -5.031 1.00 91.00 94 GLY A O 1
ATOM 706 N N . PHE A 1 95 ? 0.808 -3.362 -7.220 1.00 93.12 95 PHE A N 1
ATOM 707 C CA . PHE A 1 95 ? 0.830 -1.903 -7.218 1.00 93.12 95 PHE A CA 1
ATOM 708 C C . PHE A 1 95 ? -0.533 -1.347 -6.812 1.00 93.12 95 PHE A C 1
ATOM 710 O O . PHE A 1 95 ? -1.574 -1.905 -7.161 1.00 93.12 95 PHE A O 1
ATOM 717 N N . TYR A 1 96 ? -0.521 -0.216 -6.109 1.00 91.44 96 TYR A N 1
ATOM 718 C CA . TYR A 1 96 ? -1.727 0.467 -5.648 1.00 91.44 96 TYR A CA 1
ATOM 719 C C . TYR A 1 96 ? -1.676 1.952 -6.005 1.00 91.44 96 TYR A C 1
ATOM 721 O O . TYR A 1 96 ? -0.588 2.541 -6.027 1.00 91.44 96 TYR A O 1
ATOM 729 N N . PRO A 1 97 ? -2.838 2.581 -6.250 1.00 91.38 97 PRO A N 1
ATOM 730 C CA . PRO A 1 97 ? -2.920 4.006 -6.528 1.00 91.38 97 PRO A CA 1
ATOM 731 C C . PRO A 1 97 ? -2.643 4.802 -5.248 1.00 91.38 97 PRO A C 1
ATOM 733 O O . PRO A 1 97 ? -3.543 5.066 -4.452 1.00 91.38 97 PRO A O 1
ATOM 736 N N . THR A 1 98 ? -1.385 5.188 -5.035 1.00 86.62 98 THR A N 1
ATOM 737 C CA . THR A 1 98 ? -0.976 6.018 -3.894 1.00 86.62 98 THR A CA 1
ATOM 738 C C . THR A 1 98 ? -0.402 7.348 -4.370 1.00 86.62 98 THR A C 1
ATOM 740 O O . THR A 1 98 ? 0.158 7.447 -5.459 1.00 86.62 98 THR A O 1
ATOM 743 N N . ARG A 1 99 ? -0.536 8.394 -3.547 1.00 81.88 99 ARG A N 1
ATOM 744 C CA . ARG A 1 99 ? 0.025 9.726 -3.841 1.00 81.88 99 ARG A CA 1
ATOM 745 C C . ARG A 1 99 ? 1.533 9.827 -3.575 1.00 81.88 99 ARG A C 1
ATOM 747 O O . ARG A 1 99 ? 2.132 10.832 -3.927 1.00 81.88 99 ARG A O 1
ATOM 754 N N . GLY A 1 100 ? 2.122 8.817 -2.934 1.00 82.06 100 GLY A N 1
ATOM 755 C CA . GLY A 1 100 ? 3.527 8.792 -2.517 1.00 82.06 100 GLY A CA 1
ATOM 756 C C . GLY A 1 100 ? 4.404 7.873 -3.363 1.00 82.06 100 GL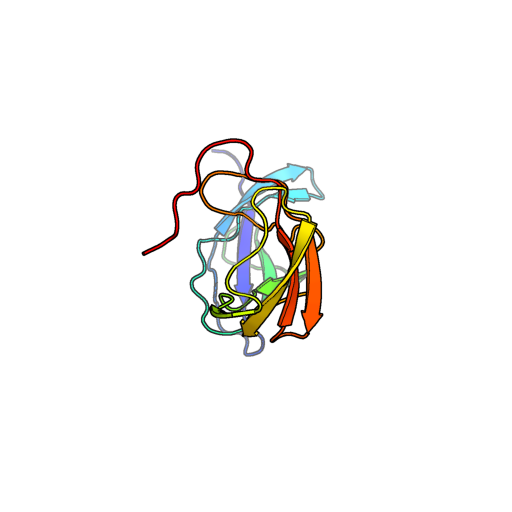Y A C 1
ATOM 757 O O . GLY A 1 100 ? 5.411 7.388 -2.861 1.00 82.06 100 GLY A O 1
ATOM 758 N N . LEU A 1 101 ? 4.012 7.569 -4.607 1.00 87.75 101 LEU A N 1
ATOM 759 C CA . LEU A 1 101 ? 4.850 6.766 -5.495 1.00 87.75 101 LEU A CA 1
ATOM 760 C C . LEU A 1 101 ? 6.111 7.552 -5.863 1.00 87.75 101 LEU A C 1
ATOM 762 O O . LEU A 1 101 ? 6.044 8.587 -6.525 1.00 87.75 101 LEU A O 1
ATOM 766 N N . GLN A 1 102 ? 7.257 7.026 -5.448 1.00 85.56 102 GLN A N 1
ATOM 767 C CA . GLN A 1 102 ? 8.567 7.607 -5.701 1.00 85.56 102 GLN A CA 1
ATOM 768 C C . GLN A 1 102 ? 9.410 6.643 -6.528 1.00 85.56 102 GLN A C 1
ATOM 770 O O . GLN A 1 102 ? 9.373 5.427 -6.317 1.00 85.56 102 GLN A O 1
ATOM 775 N N . PHE A 1 103 ? 10.170 7.195 -7.470 1.00 84.88 103 PHE A N 1
ATOM 776 C CA . PHE A 1 103 ? 11.117 6.443 -8.276 1.00 84.88 103 PHE A CA 1
ATOM 777 C C . PHE A 1 103 ? 12.538 6.866 -7.940 1.00 84.88 103 PHE A C 1
ATOM 779 O O . PHE A 1 103 ? 12.92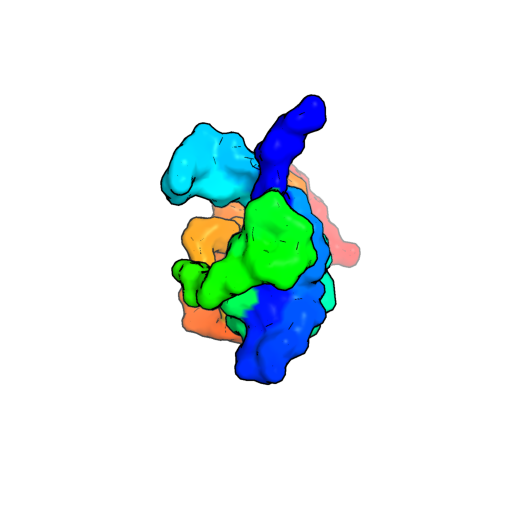9 8.013 -8.169 1.00 84.88 103 PHE A O 1
ATOM 786 N N . PHE A 1 104 ? 13.313 5.909 -7.446 1.00 83.25 104 PHE A N 1
ATOM 787 C CA . PHE A 1 104 ? 14.712 6.108 -7.110 1.00 83.25 104 PHE A CA 1
ATOM 788 C C . PHE A 1 104 ? 15.591 5.379 -8.120 1.00 83.25 104 PHE A C 1
ATOM 790 O O . PHE A 1 104 ? 15.375 4.201 -8.411 1.00 83.25 104 PHE A O 1
ATOM 797 N N . LEU A 1 105 ? 16.616 6.068 -8.618 1.00 78.75 105 LEU A N 1
ATOM 798 C CA . LEU A 1 105 ? 17.722 5.448 -9.346 1.00 78.75 105 LEU A CA 1
ATOM 799 C C . LEU A 1 105 ? 18.982 5.564 -8.484 1.00 78.75 105 LEU A C 1
ATOM 801 O O . LEU A 1 105 ? 19.551 6.646 -8.328 1.00 78.75 105 LEU A O 1
ATOM 805 N N . GLY A 1 106 ? 19.399 4.444 -7.888 1.00 77.06 106 GLY A N 1
ATOM 806 C CA . GLY A 1 106 ? 20.474 4.425 -6.893 1.00 77.06 106 GLY A CA 1
ATOM 807 C C . GLY A 1 106 ? 20.093 5.215 -5.636 1.00 77.06 106 GLY A C 1
ATOM 808 O O . GLY A 1 106 ? 19.007 5.038 -5.095 1.00 77.06 106 GLY A O 1
ATOM 809 N N . ALA A 1 107 ? 20.981 6.103 -5.179 1.00 70.88 107 ALA A N 1
ATOM 810 C CA . ALA A 1 107 ? 20.743 6.969 -4.019 1.00 70.88 107 ALA A CA 1
ATOM 811 C C . ALA A 1 107 ? 19.989 8.274 -4.354 1.00 70.88 107 ALA A C 1
ATOM 813 O O . ALA A 1 107 ? 19.861 9.143 -3.492 1.00 70.88 107 ALA A O 1
ATOM 814 N N . ARG A 1 108 ? 19.542 8.463 -5.605 1.00 68.94 108 ARG A N 1
ATOM 815 C CA . ARG A 1 108 ? 18.882 9.702 -6.034 1.00 68.94 108 ARG A CA 1
ATOM 816 C C . ARG A 1 108 ? 17.366 9.557 -6.004 1.00 68.94 108 ARG A C 1
ATOM 818 O O . ARG A 1 108 ? 16.804 8.728 -6.719 1.00 68.94 108 ARG A O 1
ATOM 825 N N . ASP A 1 109 ? 16.747 10.407 -5.193 1.00 65.88 109 ASP A N 1
ATOM 826 C CA . ASP A 1 109 ? 15.316 10.708 -5.220 1.00 65.88 109 ASP A CA 1
ATOM 827 C C . ASP A 1 109 ? 15.018 11.751 -6.309 1.00 65.88 109 ASP A C 1
ATOM 829 O O . ASP A 1 109 ? 15.893 12.534 -6.689 1.00 65.88 109 ASP A O 1
ATOM 833 N N . GLY A 1 110 ? 13.782 11.773 -6.799 1.00 67.00 110 GLY A N 1
ATOM 834 C CA . GLY A 1 110 ? 13.282 12.813 -7.697 1.00 67.00 110 GLY A CA 1
ATOM 835 C C . GLY A 1 110 ? 12.600 12.304 -8.961 1.00 67.00 110 GLY A C 1
ATOM 836 O O . GLY A 1 110 ? 12.132 13.117 -9.757 1.00 67.00 110 GLY A O 1
ATOM 837 N N . GLY A 1 111 ? 12.524 10.989 -9.174 1.00 74.44 111 GLY A N 1
ATOM 838 C CA . GLY A 1 111 ? 11.678 10.439 -10.224 1.00 74.44 111 GLY A CA 1
ATOM 839 C C . GLY A 1 111 ? 10.216 10.394 -9.781 1.00 74.44 111 GLY A C 1
ATOM 840 O O . GLY A 1 111 ? 9.902 10.012 -8.653 1.00 74.44 111 GLY A O 1
ATOM 841 N N . THR A 1 112 ? 9.307 10.774 -10.674 1.00 85.94 112 THR A N 1
ATOM 842 C CA . THR A 1 112 ? 7.862 10.676 -10.438 1.00 85.94 112 THR A CA 1
ATOM 843 C C . THR A 1 112 ? 7.337 9.365 -11.002 1.00 85.94 112 THR A C 1
ATOM 845 O O . THR A 1 112 ? 7.764 8.936 -12.070 1.00 85.94 112 THR A O 1
ATOM 848 N N . CYS A 1 113 ? 6.409 8.718 -10.301 1.00 91.75 113 CYS A N 1
ATOM 849 C CA . CYS A 1 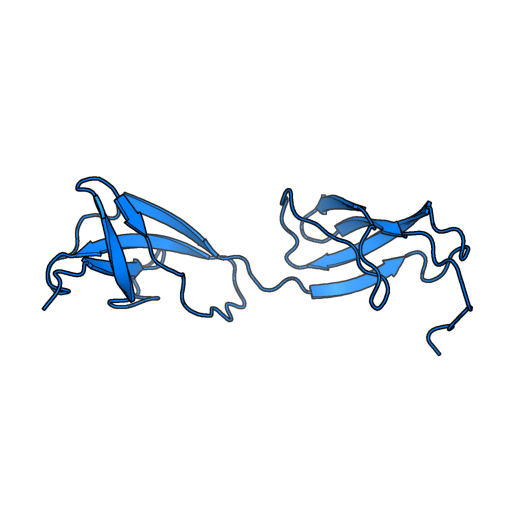113 ? 5.695 7.542 -10.790 1.00 91.75 113 CYS A CA 1
ATOM 850 C C . CYS A 1 113 ? 4.193 7.796 -10.757 1.00 91.75 113 CYS A C 1
ATOM 852 O O . CYS A 1 113 ? 3.657 8.290 -9.769 1.00 91.75 113 CYS A O 1
ATOM 854 N N . ASN A 1 114 ? 3.509 7.370 -11.811 1.00 93.50 114 ASN A N 1
ATOM 855 C CA . ASN A 1 114 ? 2.061 7.340 -11.890 1.00 93.50 114 ASN A CA 1
ATOM 856 C C . ASN A 1 114 ? 1.579 5.894 -11.887 1.00 93.50 114 ASN A C 1
ATOM 858 O O . ASN A 1 114 ? 2.145 5.025 -12.556 1.00 93.50 114 ASN A O 1
ATOM 862 N N . TYR A 1 115 ? 0.505 5.649 -11.146 1.00 95.69 115 TYR A N 1
ATOM 863 C CA . TYR A 1 115 ? -0.191 4.374 -11.184 1.00 95.69 115 TYR A CA 1
ATOM 864 C C . TYR A 1 115 ? -0.921 4.217 -12.521 1.00 95.69 115 TYR A C 1
ATOM 866 O O . TYR A 1 115 ? -1.713 5.084 -12.891 1.00 95.69 115 TYR A O 1
ATOM 874 N N . VAL A 1 116 ? -0.669 3.109 -13.222 1.00 96.19 116 VAL A N 1
ATOM 875 C CA . VAL A 1 116 ? -1.395 2.738 -14.446 1.00 96.19 116 VAL A CA 1
ATOM 876 C C . VAL A 1 116 ? -2.354 1.590 -14.141 1.00 96.19 116 VAL A C 1
ATOM 878 O O . VAL A 1 116 ? -3.544 1.676 -14.430 1.00 96.19 116 VAL A O 1
ATOM 881 N N . SER A 1 117 ? -1.852 0.520 -13.521 1.00 95.81 117 SER A N 1
ATOM 882 C CA . SER A 1 117 ? -2.643 -0.636 -13.094 1.00 95.81 117 SER A CA 1
ATOM 883 C C . SER A 1 117 ? -1.963 -1.371 -11.936 1.00 95.81 117 SER A C 1
ATOM 885 O O . SER A 1 117 ? -0.828 -1.066 -11.571 1.00 95.81 117 SER A O 1
ATOM 887 N N . SER A 1 118 ? -2.614 -2.400 -11.387 1.00 94.19 118 SER A N 1
ATOM 888 C CA . SER A 1 118 ? -2.037 -3.233 -10.323 1.00 94.19 118 SER A CA 1
ATOM 889 C C . SER A 1 118 ? -0.770 -3.987 -10.748 1.00 94.19 118 SER A C 1
ATOM 891 O O . SER A 1 118 ? -0.084 -4.552 -9.894 1.00 94.19 118 SER A O 1
ATOM 893 N N . SER A 1 119 ? -0.465 -4.005 -12.050 1.00 96.31 119 SER A N 1
ATOM 894 C CA . SER A 1 119 ? 0.711 -4.636 -12.651 1.00 96.31 119 SER A CA 1
ATOM 895 C C . SER A 1 119 ? 1.612 -3.676 -13.431 1.00 96.31 119 SER A C 1
ATOM 897 O O . SER A 1 119 ? 2.603 -4.116 -14.013 1.00 96.31 119 SER A O 1
ATOM 899 N N . GLU A 1 120 ? 1.295 -2.378 -13.466 1.00 96.75 120 GLU A N 1
ATOM 900 C CA . GLU A 1 120 ? 2.088 -1.392 -14.198 1.00 96.75 120 GLU A CA 1
ATOM 901 C C . GLU A 1 120 ? 2.127 -0.011 -13.523 1.00 96.75 120 GLU A C 1
ATOM 903 O O . GLU A 1 120 ? 1.092 0.544 -13.147 1.00 96.75 120 GLU A O 1
ATOM 908 N N . LEU A 1 121 ? 3.324 0.576 -13.447 1.00 96.38 121 LEU A N 1
ATOM 909 C CA . LEU A 1 121 ? 3.539 1.995 -13.156 1.00 96.38 121 LEU A CA 1
ATOM 910 C C . LEU A 1 121 ? 4.233 2.672 -14.342 1.00 96.38 121 LEU A C 1
ATOM 912 O O . LEU A 1 121 ? 5.067 2.066 -15.014 1.00 96.38 121 LEU A O 1
ATOM 916 N N . SER A 1 122 ? 3.932 3.949 -14.557 1.00 94.81 122 SER A N 1
ATOM 917 C CA . SER A 1 122 ? 4.631 4.804 -15.517 1.00 94.81 122 SER A CA 1
ATOM 918 C C . SER A 1 122 ? 5.456 5.826 -14.755 1.00 94.81 122 SER A C 1
ATOM 920 O O . SER A 1 122 ? 4.899 6.737 -14.144 1.00 94.81 122 SER A O 1
ATOM 922 N N . CYS A 1 123 ? 6.772 5.686 -14.805 1.00 92.88 123 CYS A N 1
ATOM 923 C CA . CYS A 1 123 ? 7.706 6.509 -14.056 1.00 92.88 123 CYS A CA 1
ATOM 924 C C . CYS A 1 123 ? 8.598 7.335 -14.977 1.00 92.88 123 CYS A C 1
ATOM 926 O O . CYS A 1 123 ? 8.827 6.966 -16.125 1.00 92.88 123 CYS A O 1
ATOM 928 N N . THR A 1 124 ? 9.127 8.440 -14.472 1.00 91.06 124 THR A N 1
ATOM 929 C CA . THR A 1 124 ? 10.092 9.272 -15.186 1.00 91.06 124 THR A CA 1
ATOM 930 C C . THR A 1 124 ? 11.415 9.243 -14.441 1.00 91.06 124 THR A C 1
ATOM 932 O O . THR A 1 124 ? 11.482 9.580 -13.259 1.00 91.06 124 THR A O 1
ATOM 935 N N . ALA A 1 125 ? 12.474 8.834 -15.137 1.00 87.56 125 ALA A N 1
ATOM 936 C CA . ALA A 1 125 ? 13.815 8.796 -14.575 1.00 87.56 125 ALA A CA 1
ATOM 937 C C . ALA A 1 125 ? 14.307 10.212 -14.222 1.00 87.56 125 ALA A C 1
ATOM 939 O O . ALA A 1 125 ? 14.245 11.099 -15.083 1.00 87.56 125 ALA A O 1
ATOM 940 N N . PRO A 1 126 ? 14.843 10.440 -13.010 1.00 86.94 126 PRO A N 1
ATOM 941 C CA . PRO A 1 126 ? 15.520 11.691 -12.696 1.00 86.94 126 PRO A CA 1
ATOM 942 C C . PRO A 1 126 ? 16.820 11.830 -13.503 1.00 86.94 126 PRO A C 1
ATOM 944 O O . PRO A 1 126 ? 17.390 10.844 -13.975 1.00 86.94 126 PRO A O 1
ATOM 947 N N . ALA A 1 127 ? 17.306 13.063 -13.653 1.00 84.25 127 ALA A N 1
ATOM 948 C CA . ALA A 1 127 ? 18.618 13.323 -14.240 1.00 84.25 127 ALA A CA 1
ATOM 949 C C . ALA A 1 127 ? 19.739 12.786 -13.337 1.00 84.25 127 ALA A C 1
ATOM 951 O O . ALA A 1 127 ? 19.765 13.041 -12.131 1.00 84.25 127 ALA A O 1
ATOM 952 N N . VAL A 1 128 ? 20.703 12.086 -13.930 1.00 78.31 128 VAL A N 1
ATOM 953 C CA . VAL A 1 128 ? 21.935 11.637 -13.278 1.00 78.31 128 VAL A CA 1
ATOM 954 C C . VAL A 1 128 ? 23.095 12.525 -13.738 1.00 78.31 128 VAL A C 1
ATOM 956 O O . VAL A 1 128 ? 23.862 12.201 -14.639 1.00 78.31 128 VAL A O 1
ATOM 959 N N . ASN A 1 129 ? 23.232 13.695 -13.110 1.00 65.94 129 ASN A N 1
ATOM 960 C CA . ASN A 1 129 ? 24.406 14.543 -13.318 1.00 65.94 129 ASN A CA 1
ATOM 961 C C . ASN A 1 129 ? 25.624 13.886 -12.643 1.00 65.94 129 ASN A C 1
ATOM 963 O O . ASN A 1 129 ? 25.713 13.858 -11.413 1.00 65.94 129 ASN A O 1
ATOM 967 N N . GLY A 1 130 ? 26.544 13.355 -13.453 1.00 51.72 130 GLY A N 1
ATOM 968 C CA . GLY A 1 130 ? 27.845 12.840 -13.016 1.00 51.72 130 GLY A CA 1
ATOM 969 C C . GLY A 1 130 ? 27.959 11.315 -13.034 1.00 51.72 130 GLY A C 1
ATOM 970 O O . GLY A 1 130 ? 27.380 10.638 -12.191 1.00 51.72 130 GLY A O 1
ATOM 971 N N . SER A 1 131 ? 28.781 10.840 -13.975 1.00 41.91 131 SER A N 1
ATOM 972 C CA . SER A 1 131 ? 29.319 9.482 -14.142 1.00 41.91 131 SER A CA 1
ATOM 973 C C . SER A 1 131 ? 28.292 8.392 -14.434 1.00 41.91 131 SER A C 1
ATOM 975 O O . SER A 1 131 ? 27.603 7.893 -13.549 1.00 41.91 131 SER A O 1
ATOM 977 N N . ALA A 1 132 ? 28.264 7.953 -15.691 1.00 44.25 132 ALA A N 1
ATOM 978 C CA . ALA A 1 132 ? 27.725 6.658 -16.061 1.00 44.25 132 ALA A CA 1
ATOM 979 C C . ALA A 1 132 ? 28.352 5.563 -15.182 1.00 44.25 132 ALA A C 1
ATOM 981 O O . ALA A 1 132 ? 29.480 5.142 -15.416 1.00 44.25 132 ALA A O 1
ATOM 982 N N . SER A 1 133 ? 27.616 5.092 -14.182 1.00 42.69 133 SER A N 1
ATOM 983 C CA . SER A 1 133 ? 27.792 3.734 -13.694 1.00 42.69 133 SER A CA 1
ATOM 984 C C . SER A 1 133 ? 26.711 2.930 -14.392 1.00 42.69 133 SER A C 1
ATOM 986 O O . SER A 1 133 ? 25.563 2.888 -13.949 1.00 42.69 133 SER A O 1
ATOM 988 N N . MET A 1 134 ? 27.059 2.383 -15.559 1.00 36.81 134 MET A N 1
ATOM 989 C CA . MET A 1 134 ? 26.286 1.294 -16.144 1.00 36.81 134 MET A CA 1
ATOM 990 C C . MET A 1 134 ? 26.153 0.227 -15.056 1.00 36.81 134 MET A C 1
ATOM 992 O O . MET A 1 134 ? 27.157 -0.191 -14.483 1.00 36.81 134 MET A O 1
ATOM 996 N N . LEU A 1 135 ? 24.923 -0.169 -14.733 1.00 36.19 135 LEU A N 1
ATOM 997 C CA . LEU A 1 135 ? 24.693 -1.401 -13.989 1.00 36.19 135 LEU A CA 1
ATOM 998 C C . LEU A 1 135 ? 25.089 -2.544 -14.933 1.00 36.19 135 LEU A C 1
ATOM 1000 O O . LEU A 1 135 ? 24.310 -2.915 -15.810 1.00 36.19 135 LEU A O 1
ATOM 1004 N N . THR A 1 136 ? 26.341 -2.989 -14.828 1.00 36.00 136 THR A N 1
ATOM 1005 C CA . THR A 1 136 ? 26.800 -4.305 -15.296 1.00 36.00 136 THR A CA 1
ATOM 1006 C C . THR A 1 136 ? 26.432 -5.364 -14.278 1.00 36.00 136 THR A C 1
ATOM 1008 O O . THR A 1 136 ? 26.627 -5.072 -13.075 1.00 36.00 136 THR A O 1
#

pLDDT: mean 84.54, std 13.02, range [36.0, 97.06]

Organism: NCBI:txid1561963